Protein AF-A0A2H4VS06-F1 (afdb_monomer)

Radius of gyration: 14.37 Å; Cα contacts (8 Å, |Δi|>4): 218; chains: 1; bounding box: 37×29×36 Å

pLDDT: mean 80.69, std 14.28, range [38.16, 95.88]

Mean predicted aligned error: 6.53 Å

Secondary structure (DSSP, 8-state):
-BEEEEEE-STT--EEEE---B-HHHHHHHHHHHT--TTS-EEEEEEETTEEEEEEE-TTSS-EE-HHHHHHHHHHHHHHHHHHHHTTS-TT-TT-EEE-SSEEEEEEE-HHHHHHHHHHHHHHHH-GGGEE-

Foldseek 3Di:
DKKKWKQDDDPPDRDTDTDDDADDDVSVVVVVVVPDPLDAKMWMWIQDPQAIKIKIANPSYPKFFDPVLQVVLVVVLVVQLVVCVVVPVDPDPPDAKDTDRGMMMGTRDDPVCRVVNRVVNSVSRGPCVRIDD

Organism: NCBI:txid59277

Sequence (133 aa):
MFQPKILEGCNTLNSFQTVSKVDGFDEWFDFRNSVKDKTVPVVFILELDDGIAIHYLMDHMSYSLSDSAHMTIKKYFMDICKHYDDIGFLKGTNNGYYCYSTWGVIDRVHPDDADKIGLFIYDIVMDIRNWWR

Solvent-accessible surface area (backbone atoms only — not comparable to full-atom values): 7396 Å² total; per-residue (Å²): 111,28,43,41,33,39,44,50,69,64,102,89,40,94,49,79,40,78,53,75,69,38,62,58,70,68,48,42,52,54,49,62,61,71,74,55,58,62,88,57,50,42,29,38,41,35,45,45,100,87,36,26,33,36,36,39,43,26,73,74,38,89,42,28,39,30,74,68,50,33,50,48,53,41,51,51,53,52,53,51,53,53,55,39,42,75,70,64,82,37,88,80,60,94,72,49,63,48,70,48,48,33,37,34,38,39,49,62,41,57,77,94,47,42,68,60,54,47,48,55,52,39,59,55,66,66,36,70,89,32,54,37,121

Structure (mmCIF, N/CA/C/O backbone):
data_AF-A0A2H4VS06-F1
#
_entry.id   AF-A0A2H4VS06-F1
#
loop_
_atom_site.group_PDB
_atom_site.id
_atom_site.type_symbol
_atom_site.label_atom_id
_atom_site.label_alt_id
_atom_site.label_comp_id
_atom_site.label_asym_id
_atom_site.label_entity_id
_atom_site.label_seq_id
_atom_site.pdbx_PDB_ins_code
_atom_site.Cartn_x
_atom_site.Cartn_y
_atom_site.Cartn_z
_atom_site.occupancy
_atom_site.B_iso_or_equiv
_atom_site.auth_seq_id
_atom_site.auth_comp_id
_atom_site.auth_asym_id
_atom_site.auth_atom_id
_atom_site.pdbx_PDB_model_num
ATOM 1 N N . MET A 1 1 ? -2.922 8.375 -18.385 1.00 66.75 1 MET A N 1
ATOM 2 C CA . MET A 1 1 ? -4.082 7.541 -17.996 1.00 66.75 1 MET A CA 1
ATOM 3 C C . MET A 1 1 ? -3.627 6.204 -17.399 1.00 66.75 1 MET A C 1
ATOM 5 O O . MET A 1 1 ? -3.012 5.422 -18.113 1.00 66.75 1 MET A O 1
ATOM 9 N N . PHE A 1 2 ? -3.945 5.930 -16.128 1.00 76.75 2 PHE A N 1
ATOM 10 C CA . PHE A 1 2 ? -3.517 4.732 -15.377 1.00 76.75 2 PHE A CA 1
ATOM 11 C C . PHE A 1 2 ? -4.687 3.804 -15.026 1.00 76.75 2 PHE A C 1
ATOM 13 O O . PHE A 1 2 ? -5.841 4.225 -15.080 1.00 76.75 2 PHE A O 1
ATOM 20 N N . GLN A 1 3 ? -4.409 2.548 -14.658 1.00 81.25 3 GLN A N 1
ATOM 21 C CA . GLN A 1 3 ? -5.431 1.563 -14.278 1.00 81.25 3 GLN A CA 1
ATOM 22 C C . GLN A 1 3 ? -5.233 1.077 -12.830 1.00 81.25 3 GLN A C 1
ATOM 24 O O . GLN A 1 3 ? -4.266 0.363 -12.564 1.00 81.25 3 GLN A O 1
ATOM 29 N N . PRO A 1 4 ? -6.120 1.443 -11.884 1.00 80.00 4 PRO A N 1
ATOM 30 C CA . PRO A 1 4 ? -6.033 0.958 -10.510 1.00 80.00 4 PRO A CA 1
ATOM 31 C C . PRO A 1 4 ? -6.541 -0.484 -10.354 1.00 80.00 4 PRO A C 1
ATOM 33 O O . PRO A 1 4 ? -7.589 -0.860 -10.892 1.00 80.00 4 PRO A O 1
ATOM 36 N N . LYS A 1 5 ? -5.860 -1.256 -9.506 1.00 83.75 5 LYS A N 1
ATOM 37 C CA . LYS A 1 5 ? -6.416 -2.427 -8.819 1.00 83.75 5 LYS A CA 1
ATOM 38 C C . LYS A 1 5 ? -6.655 -2.072 -7.352 1.00 83.75 5 LYS A C 1
ATOM 40 O O . LYS A 1 5 ? -5.780 -1.487 -6.715 1.00 83.75 5 LYS A O 1
ATOM 45 N N . ILE A 1 6 ? -7.821 -2.427 -6.824 1.00 80.19 6 ILE A N 1
ATOM 46 C CA . ILE A 1 6 ? -8.194 -2.220 -5.422 1.00 80.19 6 ILE A CA 1
ATOM 47 C C . ILE A 1 6 ? -8.206 -3.559 -4.691 1.00 80.19 6 ILE A C 1
ATOM 49 O O . ILE A 1 6 ? -8.724 -4.560 -5.192 1.00 80.19 6 ILE A O 1
ATOM 53 N N . LEU A 1 7 ? -7.649 -3.532 -3.486 1.00 81.88 7 LEU A N 1
ATOM 54 C CA . LEU A 1 7 ? -7.755 -4.555 -2.463 1.00 81.88 7 LEU A CA 1
ATOM 55 C C . LEU A 1 7 ? -8.525 -3.958 -1.271 1.00 81.88 7 LEU A C 1
ATOM 57 O O . LEU A 1 7 ? -8.004 -3.099 -0.554 1.00 81.88 7 LEU A O 1
ATOM 61 N N . GLU A 1 8 ? -9.768 -4.402 -1.079 1.00 72.38 8 GLU A N 1
ATOM 62 C CA . GLU A 1 8 ? -10.678 -3.975 -0.005 1.00 72.38 8 GLU A CA 1
ATOM 63 C C . GLU A 1 8 ? -11.548 -5.151 0.486 1.00 72.38 8 GLU A C 1
ATOM 65 O O . GLU A 1 8 ? -11.865 -6.043 -0.302 1.00 72.38 8 GLU A O 1
ATOM 70 N N . GLY A 1 9 ? -11.983 -5.131 1.756 1.00 59.41 9 GLY A N 1
ATOM 71 C CA . GLY A 1 9 ? -13.102 -5.968 2.223 1.00 59.41 9 GLY A CA 1
ATOM 72 C C . GLY A 1 9 ? -12.944 -6.737 3.547 1.00 59.41 9 GLY A C 1
ATOM 73 O O . GLY A 1 9 ? -11.856 -7.100 3.983 1.00 59.41 9 GLY A O 1
ATOM 74 N N . CYS A 1 10 ? -14.092 -7.013 4.189 1.00 44.25 10 CYS A N 1
ATOM 75 C CA . CYS A 1 10 ? -14.239 -7.899 5.354 1.00 44.25 10 CYS A CA 1
ATOM 76 C C . CYS A 1 10 ? -13.534 -9.249 5.146 1.00 44.25 10 CYS A C 1
ATOM 78 O O . CYS A 1 10 ? -13.580 -9.774 4.039 1.00 44.25 10 CYS A O 1
ATOM 80 N N . ASN A 1 11 ? -13.015 -9.834 6.239 1.00 41.59 11 ASN A N 1
ATOM 81 C CA . ASN A 1 11 ? -12.290 -11.119 6.398 1.00 41.59 11 ASN A CA 1
ATOM 82 C C . ASN A 1 11 ? -12.678 -12.327 5.501 1.00 41.59 11 ASN A C 1
ATOM 84 O O . ASN A 1 11 ? -11.997 -13.348 5.538 1.00 41.59 11 ASN A O 1
ATOM 88 N N . THR A 1 12 ? -13.766 -12.270 4.736 1.00 38.16 12 THR A N 1
ATOM 89 C CA . THR A 1 12 ? -14.232 -13.287 3.788 1.00 38.16 12 THR A CA 1
ATOM 90 C C . THR A 1 12 ? -13.978 -12.977 2.306 1.00 38.16 12 THR A C 1
ATOM 92 O O . THR A 1 12 ? -14.195 -13.873 1.493 1.00 38.16 12 THR A O 1
ATOM 95 N N . LEU A 1 13 ? -13.510 -11.786 1.912 1.00 44.69 13 LEU A N 1
ATOM 96 C CA . LEU A 1 13 ? -13.301 -11.436 0.497 1.00 44.69 13 LEU A CA 1
ATOM 97 C C . LEU A 1 13 ? -12.036 -10.590 0.282 1.00 44.69 13 LEU A C 1
ATOM 99 O O . LEU A 1 13 ? -12.104 -9.379 0.134 1.00 44.69 13 LEU A O 1
ATOM 103 N N . ASN A 1 14 ? -10.887 -11.257 0.154 1.00 53.00 14 ASN A N 1
ATOM 104 C CA . ASN A 1 14 ? -9.666 -10.688 -0.436 1.00 53.00 14 ASN A CA 1
ATOM 105 C C . ASN A 1 14 ? -9.812 -10.603 -1.968 1.00 53.00 14 ASN A C 1
ATOM 107 O O . ASN A 1 14 ? -9.056 -11.233 -2.711 1.00 53.00 14 ASN A O 1
ATOM 111 N N . SER A 1 15 ? -10.852 -9.933 -2.470 1.00 57.03 15 SER A N 1
ATOM 112 C CA . SER A 1 15 ? -11.083 -9.855 -3.912 1.00 57.03 15 SER A CA 1
ATOM 113 C C . SER A 1 15 ? -10.294 -8.696 -4.508 1.00 57.03 15 SER A C 1
ATOM 115 O O . SER A 1 15 ? -10.611 -7.540 -4.248 1.00 57.03 15 SER A O 1
ATOM 117 N N . PHE A 1 16 ? -9.308 -9.008 -5.350 1.00 66.25 16 PHE A N 1
ATOM 118 C CA . PHE A 1 16 ? -8.745 -8.033 -6.279 1.00 66.25 16 PHE A CA 1
ATOM 119 C C . PHE A 1 16 ? -9.835 -7.547 -7.226 1.00 66.25 16 PHE A C 1
ATOM 121 O O . PHE A 1 16 ? -10.414 -8.338 -7.974 1.00 66.25 16 PHE A O 1
ATOM 128 N N . GLN A 1 17 ? -10.078 -6.243 -7.231 1.00 72.88 17 GLN A N 1
ATOM 129 C CA . GLN A 1 17 ? -10.968 -5.610 -8.191 1.00 72.88 17 GLN A CA 1
ATOM 130 C C . GLN A 1 17 ? -10.161 -4.709 -9.112 1.00 72.88 17 GLN A C 1
ATOM 132 O O . GLN A 1 17 ? -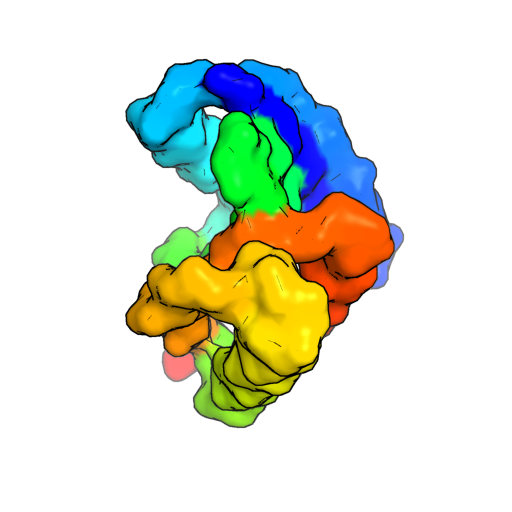9.379 -3.877 -8.665 1.00 72.88 17 GLN A O 1
ATOM 137 N N . THR A 1 18 ? -10.342 -4.879 -10.418 1.00 73.25 18 THR A N 1
ATOM 138 C CA . THR A 1 18 ? -9.800 -3.945 -11.408 1.00 73.25 18 THR A CA 1
ATOM 139 C C . THR A 1 18 ? -10.867 -2.910 -11.723 1.00 73.25 18 THR A C 1
ATOM 141 O O . THR A 1 18 ? -12.003 -3.280 -12.021 1.00 73.25 18 THR A O 1
ATOM 144 N N . VAL A 1 19 ? -10.514 -1.629 -11.682 1.00 76.50 19 VAL A N 1
ATOM 145 C CA . VAL A 1 19 ? -11.446 -0.535 -11.990 1.00 76.50 19 VAL A CA 1
ATOM 146 C C . VAL A 1 19 ? -11.114 0.147 -13.317 1.00 76.50 19 VAL A C 1
ATOM 148 O O . VAL A 1 19 ? -10.106 -0.149 -13.965 1.00 76.50 19 VAL A O 1
ATOM 151 N N . SER A 1 20 ? -12.004 1.049 -13.737 1.00 77.06 20 SER A N 1
ATOM 152 C CA . SER A 1 20 ? -11.808 1.859 -14.940 1.00 77.06 20 SER A CA 1
ATOM 153 C C . SER A 1 20 ? -10.546 2.710 -14.838 1.00 77.06 20 SER A C 1
ATOM 155 O O . SER A 1 20 ? -10.128 3.105 -13.749 1.00 77.06 20 SER A O 1
ATOM 157 N N . LYS A 1 21 ? -9.952 2.994 -15.999 1.00 83.00 21 LYS A N 1
ATOM 158 C CA . LYS A 1 21 ? -8.784 3.862 -16.086 1.00 83.00 21 LYS A CA 1
ATOM 159 C C . LYS A 1 21 ? -9.113 5.285 -15.633 1.00 83.00 21 LYS A C 1
ATOM 161 O O . LYS A 1 21 ? -10.198 5.782 -15.923 1.00 83.00 21 LYS A O 1
ATOM 166 N N . VAL A 1 22 ? -8.153 5.918 -14.973 1.00 81.81 22 VAL A N 1
ATOM 167 C CA . VAL A 1 22 ? -8.240 7.277 -14.427 1.00 81.81 22 VAL A CA 1
ATOM 168 C C . VAL A 1 22 ? -7.197 8.151 -15.127 1.00 81.81 22 VAL A C 1
ATOM 170 O O . VAL A 1 22 ? -6.067 7.696 -15.353 1.00 81.81 22 VAL A O 1
ATOM 173 N N . ASP A 1 23 ? -7.550 9.375 -15.521 1.00 82.56 23 ASP A N 1
ATOM 174 C CA . ASP A 1 23 ? -6.658 10.265 -16.262 1.00 82.56 23 ASP A CA 1
ATOM 175 C C . ASP A 1 23 ? -6.229 11.492 -15.447 1.00 82.56 23 ASP A C 1
ATOM 177 O O . ASP A 1 23 ? -6.979 12.428 -15.197 1.00 82.56 23 ASP A O 1
ATOM 181 N N . GLY A 1 24 ? -4.959 11.501 -15.043 1.00 79.38 24 GLY A N 1
ATOM 182 C CA . GLY A 1 24 ? -4.374 12.610 -14.295 1.00 79.38 24 GLY A CA 1
ATOM 183 C C . GLY A 1 24 ? -4.574 12.538 -12.777 1.00 79.38 24 GLY A C 1
ATOM 184 O O . GLY A 1 24 ? -5.153 11.605 -12.222 1.00 79.38 24 GLY A O 1
ATOM 185 N N . PHE A 1 25 ? -3.996 13.527 -12.091 1.00 77.12 25 PHE A N 1
ATOM 186 C CA . PHE A 1 25 ? -3.857 13.542 -10.631 1.00 77.12 25 PHE A CA 1
ATOM 187 C C . PHE A 1 25 ? -5.129 13.985 -9.896 1.00 77.12 25 PHE A C 1
ATOM 189 O O . PHE A 1 25 ? -5.431 13.462 -8.826 1.00 77.12 25 PHE A O 1
ATOM 196 N N . ASP A 1 26 ? -5.895 14.910 -10.473 1.00 80.94 26 ASP A N 1
ATOM 197 C CA . ASP A 1 26 ? -7.159 15.358 -9.879 1.00 80.94 26 ASP A CA 1
ATOM 198 C C . ASP A 1 26 ? -8.207 14.236 -9.930 1.00 80.94 26 ASP A C 1
ATOM 200 O O . ASP A 1 26 ? -8.797 13.890 -8.907 1.00 80.94 26 ASP A O 1
ATOM 204 N N . GLU A 1 27 ? -8.344 13.566 -11.080 1.00 80.62 27 GLU A N 1
ATOM 205 C CA . GLU A 1 27 ? -9.225 12.400 -11.210 1.00 80.62 27 GLU A CA 1
ATOM 206 C C . GLU A 1 27 ? -8.784 11.243 -10.301 1.00 80.62 27 GLU A C 1
ATOM 208 O O . GLU A 1 27 ? -9.625 10.525 -9.758 1.00 80.62 27 GLU A O 1
ATOM 213 N N . TRP A 1 28 ? -7.472 11.077 -10.075 1.00 82.00 28 TRP A N 1
ATOM 214 C CA . TRP A 1 28 ? -6.956 10.135 -9.079 1.00 82.00 28 TRP A CA 1
ATOM 215 C C . TRP A 1 28 ? -7.475 10.448 -7.678 1.00 82.00 28 TRP A C 1
ATOM 217 O O . TRP A 1 28 ? -7.915 9.533 -6.982 1.00 82.00 28 TRP A O 1
ATOM 227 N N . PHE A 1 29 ? -7.446 11.708 -7.243 1.00 81.56 29 PHE A N 1
ATOM 228 C CA . PHE A 1 29 ? -7.963 12.071 -5.925 1.00 81.56 29 PHE A CA 1
ATOM 229 C C . PHE A 1 29 ? -9.464 11.847 -5.802 1.00 81.56 29 PHE A C 1
ATOM 231 O O . PHE A 1 29 ? -9.914 11.341 -4.770 1.00 81.56 29 PHE A O 1
ATOM 238 N N . ASP A 1 30 ? -10.228 12.188 -6.835 1.00 80.50 30 ASP A N 1
ATOM 239 C CA . ASP A 1 30 ? -11.672 11.967 -6.855 1.00 80.50 30 ASP A CA 1
ATOM 240 C C . ASP A 1 30 ? -11.994 10.474 -6.784 1.00 80.50 30 ASP A C 1
ATOM 242 O O . ASP A 1 30 ? -12.769 10.038 -5.925 1.00 80.50 30 ASP A O 1
ATOM 246 N N . PHE A 1 31 ? -11.313 9.668 -7.601 1.00 82.25 31 PHE A N 1
ATOM 247 C CA . PHE A 1 31 ? -11.405 8.215 -7.556 1.00 82.25 31 PHE A CA 1
ATOM 248 C C . PHE A 1 31 ? -11.056 7.681 -6.163 1.00 82.25 31 PHE A C 1
ATOM 250 O O . PHE A 1 31 ? -11.883 7.018 -5.532 1.00 82.25 31 PHE A O 1
ATOM 257 N N . ARG A 1 32 ? -9.874 8.041 -5.645 1.00 79.31 32 ARG A N 1
ATOM 258 C CA . ARG A 1 32 ? -9.365 7.658 -4.321 1.00 79.31 32 ARG A CA 1
ATOM 259 C C . ARG A 1 32 ? -10.367 7.977 -3.217 1.00 79.31 32 ARG A C 1
ATOM 261 O O . ARG A 1 32 ? -10.447 7.226 -2.254 1.00 79.31 32 ARG A O 1
ATOM 268 N N . ASN A 1 33 ? -11.099 9.082 -3.310 1.00 77.00 33 ASN A N 1
ATOM 269 C CA . ASN A 1 33 ? -12.102 9.454 -2.315 1.00 77.00 33 ASN A CA 1
ATOM 270 C C . ASN A 1 33 ? -13.433 8.711 -2.495 1.00 77.00 33 ASN A C 1
ATOM 272 O O . ASN A 1 33 ? -14.107 8.448 -1.500 1.00 77.00 33 ASN A O 1
ATOM 276 N N . SER A 1 34 ? -13.805 8.358 -3.728 1.00 75.81 34 SER A N 1
ATOM 277 C CA . SER A 1 34 ? -15.069 7.676 -4.042 1.00 75.81 34 SER A CA 1
ATOM 278 C C . SER A 1 34 ? -15.096 6.190 -3.671 1.00 75.81 34 SER A C 1
ATOM 280 O O . SER A 1 34 ? -16.155 5.670 -3.331 1.00 75.81 34 SER A O 1
ATOM 282 N N . VAL A 1 35 ? -13.942 5.521 -3.696 1.00 71.06 35 VAL A N 1
ATOM 283 C CA . VAL A 1 35 ? -13.815 4.072 -3.450 1.00 71.06 35 VAL A CA 1
ATOM 284 C C . VAL A 1 35 ? -13.560 3.707 -1.986 1.00 71.06 35 VAL A C 1
ATOM 286 O O . VAL A 1 35 ? -13.399 2.543 -1.655 1.00 71.06 35 VAL A O 1
ATOM 289 N N . LYS A 1 36 ? -13.511 4.688 -1.080 1.00 70.25 36 LYS A N 1
ATOM 290 C CA . LYS A 1 36 ? -13.292 4.436 0.349 1.00 70.25 36 LYS A CA 1
ATOM 291 C C . LYS A 1 36 ? -14.598 4.055 1.040 1.00 70.25 36 LYS A C 1
ATOM 293 O O . LYS A 1 36 ? -15.421 4.930 1.325 1.00 70.25 36 LYS A O 1
ATOM 298 N N . ASP A 1 37 ? -14.739 2.796 1.446 1.00 72.12 37 ASP A N 1
ATOM 299 C CA . ASP A 1 37 ? -15.561 2.501 2.621 1.00 72.12 37 ASP A CA 1
ATOM 300 C C . ASP A 1 3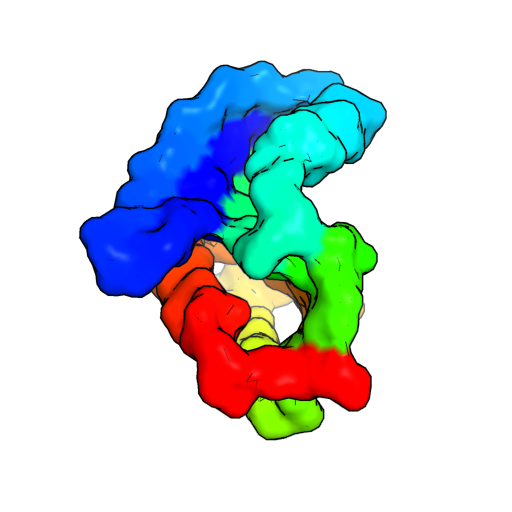7 ? -14.866 3.113 3.847 1.00 72.12 37 ASP A C 1
ATOM 302 O O . ASP A 1 37 ? -13.714 2.816 4.161 1.00 72.12 37 ASP A O 1
ATOM 306 N N . LYS A 1 38 ? -15.570 4.001 4.557 1.00 73.19 38 LYS A N 1
ATOM 307 C CA . LYS A 1 38 ? -14.998 4.727 5.698 1.00 73.19 38 LYS A CA 1
ATOM 308 C C . LYS A 1 38 ? -14.679 3.832 6.904 1.00 73.19 38 LYS A C 1
ATOM 310 O O . LYS A 1 38 ? -14.103 4.314 7.879 1.00 73.19 38 LYS A O 1
ATOM 315 N N . THR A 1 39 ? -15.082 2.566 6.869 1.00 78.81 39 THR A N 1
ATOM 316 C CA . THR A 1 39 ? -14.963 1.613 7.976 1.00 78.81 39 THR A CA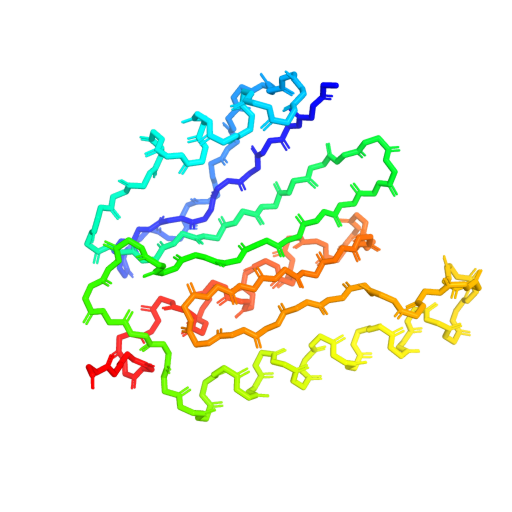 1
ATOM 317 C C . THR A 1 39 ? -13.804 0.634 7.834 1.00 78.81 39 THR A C 1
ATOM 319 O O . THR A 1 39 ? -13.448 -0.004 8.825 1.00 78.81 39 THR A O 1
ATOM 322 N N . VAL A 1 40 ? -13.188 0.541 6.653 1.00 84.50 40 VAL A N 1
ATOM 323 C CA . VAL A 1 40 ? -12.057 -0.357 6.396 1.00 84.50 40 VAL A CA 1
ATOM 324 C C . VAL A 1 40 ? -10.916 0.367 5.680 1.00 84.50 40 VAL A C 1
ATOM 326 O O . VAL A 1 40 ? -11.145 1.357 4.982 1.00 84.50 40 VAL A O 1
ATOM 329 N N . PRO A 1 41 ? -9.673 -0.101 5.849 1.00 88.88 41 PRO A N 1
ATOM 330 C CA . PRO A 1 41 ? -8.560 0.359 5.040 1.00 88.88 41 PRO A CA 1
ATOM 331 C C . PRO A 1 41 ? -8.739 0.014 3.562 1.00 88.88 41 PRO A C 1
ATOM 333 O O . PRO A 1 41 ? -9.491 -0.893 3.210 1.00 88.88 41 PRO A O 1
ATOM 336 N N . VAL A 1 42 ? -7.970 0.686 2.708 1.00 88.12 42 VAL A N 1
ATOM 337 C CA . VAL A 1 42 ? -7.921 0.381 1.273 1.00 88.12 42 VAL A CA 1
ATOM 338 C C . VAL A 1 42 ? -6.473 0.283 0.813 1.00 88.12 42 VAL A C 1
ATOM 340 O O . VAL A 1 42 ? -5.655 1.134 1.176 1.00 88.12 42 VAL A O 1
ATOM 343 N N . VAL A 1 43 ? -6.161 -0.725 -0.003 1.00 91.00 43 VAL A N 1
ATOM 344 C CA . VAL A 1 43 ? -4.865 -0.856 -0.681 1.00 91.00 43 VAL A CA 1
ATOM 345 C C . VAL A 1 43 ? -5.056 -0.757 -2.195 1.00 91.00 43 VAL A C 1
ATOM 347 O O . VAL A 1 43 ? -5.954 -1.376 -2.760 1.00 91.00 43 VAL A O 1
ATOM 350 N N . PHE A 1 44 ? -4.208 0.030 -2.854 1.00 89.75 44 PHE A N 1
ATOM 351 C CA . PHE A 1 44 ? -4.231 0.259 -4.298 1.00 89.75 44 PHE A CA 1
ATOM 352 C C . PHE A 1 44 ? -2.946 -0.230 -4.935 1.00 89.75 44 PHE A C 1
ATOM 354 O O . PHE A 1 44 ? -1.872 0.024 -4.400 1.00 89.75 44 PHE A O 1
ATOM 361 N N . ILE A 1 45 ? -3.057 -0.825 -6.115 1.00 90.50 45 ILE A N 1
ATOM 362 C CA . ILE A 1 45 ? -1.947 -1.028 -7.045 1.00 90.50 45 ILE A CA 1
ATOM 363 C C . ILE A 1 45 ? -2.251 -0.170 -8.273 1.00 90.50 45 ILE A C 1
ATOM 365 O O . ILE A 1 45 ? -3.283 -0.354 -8.915 1.00 90.50 45 ILE A O 1
ATOM 369 N N . LEU A 1 46 ? -1.395 0.802 -8.565 1.00 87.38 46 LEU A N 1
ATOM 370 C CA . LEU A 1 46 ? -1.586 1.809 -9.604 1.00 87.38 46 LEU A CA 1
ATOM 371 C C . LEU A 1 46 ? -0.549 1.620 -10.699 1.00 87.38 46 LEU A C 1
ATOM 373 O O . LEU A 1 46 ? 0.640 1.779 -10.448 1.00 87.38 46 LEU A O 1
ATOM 377 N N . GLU A 1 47 ? -0.993 1.321 -11.914 1.00 85.62 47 GLU A N 1
ATOM 378 C CA . GLU A 1 47 ? -0.110 1.204 -13.078 1.00 85.62 47 GLU A CA 1
ATOM 379 C C . GLU A 1 47 ? 0.037 2.561 -13.783 1.00 85.62 47 GLU A C 1
ATOM 381 O O . GLU A 1 47 ? -0.809 2.927 -14.600 1.00 85.62 47 GLU A O 1
ATOM 386 N N . LEU A 1 48 ? 1.085 3.317 -13.446 1.00 77.38 48 LEU A N 1
ATOM 387 C CA . LEU A 1 48 ? 1.425 4.622 -14.023 1.00 77.38 48 LEU A CA 1
ATOM 388 C C . LEU A 1 48 ? 2.354 4.474 -15.240 1.00 77.38 48 LEU A C 1
ATOM 390 O O . LEU A 1 48 ? 2.976 3.433 -15.455 1.00 77.38 48 LEU A O 1
ATOM 394 N N . ASP A 1 49 ? 2.494 5.551 -16.017 1.00 74.06 49 ASP A N 1
ATOM 395 C CA . ASP A 1 49 ? 3.350 5.570 -17.212 1.00 74.06 49 ASP A CA 1
ATOM 396 C C . ASP A 1 49 ? 4.841 5.332 -16.884 1.00 74.06 49 ASP A C 1
ATOM 398 O O . ASP A 1 49 ? 5.591 4.837 -17.726 1.00 74.06 49 ASP A O 1
ATOM 402 N N . ASP A 1 50 ? 5.282 5.671 -15.667 1.00 71.56 50 ASP A N 1
ATOM 403 C CA . ASP A 1 50 ? 6.667 5.544 -15.199 1.00 71.56 50 ASP A CA 1
ATOM 404 C C . A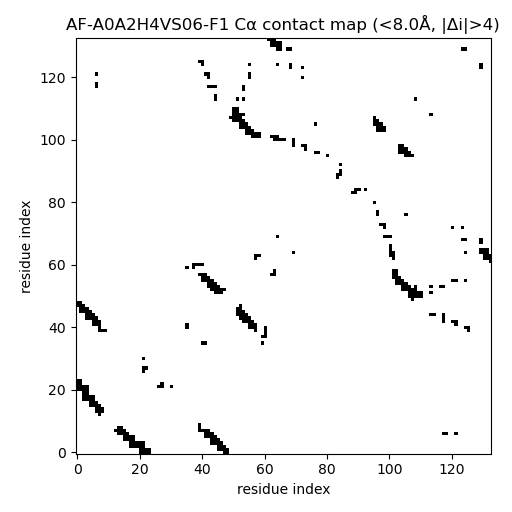SP A 1 50 ? 6.890 4.410 -14.178 1.00 71.56 50 ASP A C 1
ATOM 406 O O . ASP A 1 50 ? 7.991 4.278 -13.633 1.00 71.56 50 ASP A O 1
ATOM 410 N N . GLY A 1 51 ? 5.882 3.561 -13.944 1.00 79.19 51 GLY A N 1
ATOM 411 C CA . GLY A 1 51 ? 5.993 2.372 -13.097 1.00 79.19 51 GLY A CA 1
ATOM 412 C C . GLY A 1 51 ? 4.716 2.034 -12.333 1.00 79.19 51 GLY A C 1
ATOM 413 O O . GLY A 1 51 ? 3.662 2.621 -12.547 1.00 79.19 51 GLY A O 1
ATOM 414 N N . ILE A 1 52 ? 4.810 1.072 -11.414 1.00 85.81 52 ILE A N 1
ATOM 415 C CA . ILE A 1 52 ? 3.688 0.703 -10.548 1.00 85.81 52 ILE A CA 1
ATOM 416 C C . ILE A 1 52 ? 3.876 1.311 -9.163 1.00 85.81 52 ILE A C 1
ATOM 418 O O . ILE A 1 52 ? 4.939 1.162 -8.566 1.00 85.81 52 ILE A O 1
ATOM 422 N N . ALA A 1 53 ? 2.847 1.962 -8.633 1.00 88.31 53 ALA A N 1
ATOM 423 C CA . ALA A 1 53 ? 2.811 2.438 -7.255 1.00 88.31 53 ALA A CA 1
ATOM 424 C C . ALA A 1 53 ? 1.833 1.603 -6.429 1.00 88.31 53 ALA A C 1
ATOM 426 O O . ALA A 1 53 ? 0.766 1.226 -6.912 1.00 88.31 53 ALA A O 1
ATOM 427 N N . ILE A 1 54 ? 2.171 1.316 -5.176 1.00 91.00 54 ILE A N 1
ATOM 428 C CA . ILE A 1 54 ? 1.288 0.595 -4.259 1.00 91.00 54 ILE A CA 1
ATOM 429 C C . ILE A 1 54 ? 1.023 1.462 -3.043 1.00 91.00 54 ILE A C 1
ATOM 431 O O . ILE A 1 54 ? 1.956 1.822 -2.330 1.00 91.00 54 ILE A O 1
ATOM 435 N N . HIS A 1 55 ? -0.247 1.771 -2.791 1.00 91.81 55 HIS A N 1
A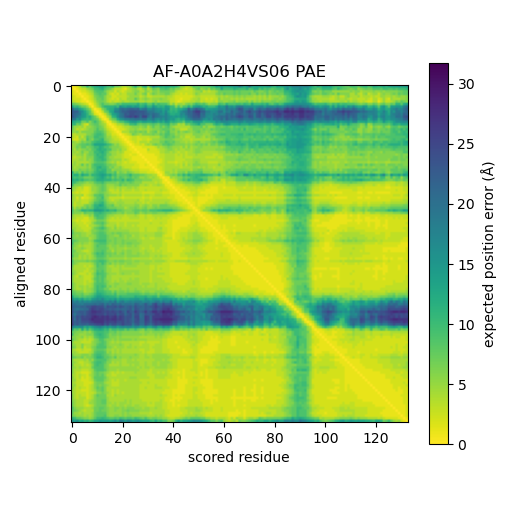TOM 436 C CA . HIS A 1 55 ? -0.681 2.621 -1.686 1.00 91.81 55 HIS A CA 1
ATOM 437 C C . HIS A 1 55 ? -1.476 1.823 -0.661 1.00 91.81 55 HIS A C 1
ATOM 439 O O . HIS A 1 55 ? -2.293 0.998 -1.046 1.00 91.81 55 HIS A O 1
ATOM 445 N N . TYR A 1 56 ? -1.347 2.150 0.623 1.00 92.25 56 TYR A N 1
ATOM 446 C CA . TYR A 1 56 ? -2.369 1.827 1.623 1.00 92.25 56 TYR A CA 1
ATOM 447 C C . TYR A 1 56 ? -2.905 3.101 2.260 1.00 92.25 56 TYR A C 1
ATOM 449 O O . TYR A 1 56 ? -2.150 4.049 2.481 1.00 92.25 56 TYR A O 1
ATOM 457 N N . LEU A 1 57 ? -4.201 3.119 2.568 1.00 91.50 57 LEU A N 1
ATOM 458 C CA . LEU A 1 57 ? -4.904 4.258 3.146 1.00 91.50 57 LEU A CA 1
ATOM 459 C C . LEU A 1 57 ? -5.821 3.832 4.293 1.00 91.50 57 LEU A C 1
ATOM 461 O O . LEU A 1 57 ? -6.675 2.963 4.137 1.00 91.50 57 LEU A O 1
ATOM 465 N N . MET A 1 58 ? -5.677 4.530 5.412 1.00 91.50 58 MET A N 1
ATOM 466 C CA . MET A 1 58 ? -6.521 4.474 6.608 1.00 91.50 58 MET A CA 1
ATOM 467 C C . MET A 1 58 ? -6.867 5.882 7.118 1.00 91.50 58 MET A C 1
ATOM 469 O O . MET A 1 58 ? -7.519 6.023 8.145 1.00 91.50 58 MET A O 1
ATOM 473 N N . ASP A 1 59 ? -6.437 6.940 6.419 1.00 89.19 59 ASP A N 1
ATOM 474 C CA . ASP A 1 59 ? -6.597 8.344 6.829 1.00 89.19 59 ASP A CA 1
ATOM 475 C C . ASP A 1 59 ? -8.057 8.798 6.978 1.00 89.19 59 ASP A C 1
ATOM 477 O O . ASP A 1 59 ? -8.345 9.773 7.670 1.00 89.19 59 ASP A O 1
ATOM 481 N N . HIS A 1 60 ? -8.986 8.075 6.358 1.00 85.94 60 HIS A N 1
ATOM 482 C CA . HIS A 1 60 ? -10.427 8.277 6.482 1.00 85.94 60 HIS A CA 1
ATOM 483 C C . HIS A 1 60 ? -11.059 7.591 7.700 1.00 85.94 60 HIS A C 1
ATOM 485 O O . HIS A 1 60 ? -12.245 7.804 7.959 1.00 85.94 60 HIS A O 1
ATOM 491 N N . MET A 1 61 ? -10.305 6.764 8.426 1.00 88.31 61 MET A N 1
ATOM 492 C CA . MET A 1 61 ? -10.770 6.009 9.588 1.00 88.31 61 MET A CA 1
ATOM 493 C C . MET A 1 61 ? -10.418 6.724 10.898 1.00 88.31 61 MET A C 1
ATOM 495 O O . MET A 1 61 ? -9.499 7.533 10.970 1.00 88.31 61 MET A O 1
ATOM 499 N N . SER A 1 62 ? -11.101 6.359 11.987 1.00 90.50 62 SER A N 1
ATOM 500 C CA . SER A 1 62 ? -10.732 6.777 13.351 1.00 90.50 62 SER A CA 1
ATOM 501 C C . SER A 1 62 ? -9.612 5.926 13.970 1.00 90.50 62 SER A C 1
ATOM 503 O O . SER A 1 62 ? -9.475 5.896 15.191 1.00 90.50 62 SER A O 1
ATOM 505 N N . TYR A 1 63 ? -8.912 5.143 13.153 1.00 91.81 63 TYR A N 1
ATOM 506 C CA . TYR A 1 63 ? -7.876 4.209 13.569 1.00 91.81 63 TYR A CA 1
ATOM 507 C C . TYR A 1 63 ? -6.631 4.433 12.720 1.00 91.81 63 TYR A C 1
ATOM 509 O O . TYR A 1 63 ? -6.711 4.856 11.568 1.00 91.81 63 TYR A O 1
ATOM 517 N N . SER A 1 64 ? -5.485 4.097 13.286 1.00 94.81 64 SER A N 1
ATOM 518 C CA . SER A 1 64 ? -4.203 4.041 12.597 1.00 94.81 64 SER A CA 1
ATOM 519 C C . SER A 1 64 ? -3.555 2.683 12.840 1.00 94.81 64 SER A C 1
ATOM 521 O O . SER A 1 64 ? -3.979 1.935 13.719 1.00 94.81 64 SER A O 1
ATOM 523 N N . LEU A 1 65 ? -2.547 2.330 12.057 1.00 95.31 65 LEU A N 1
ATOM 524 C CA . LEU A 1 65 ? -1.711 1.178 12.353 1.00 95.31 65 LEU A CA 1
ATOM 525 C C . LEU A 1 65 ? -0.952 1.400 13.660 1.00 95.31 65 LEU A C 1
ATOM 527 O O . LEU A 1 65 ? -0.435 2.489 13.915 1.00 95.31 65 LEU A O 1
ATOM 531 N N . SER A 1 66 ? -0.824 0.337 14.445 1.00 95.88 66 SER A N 1
ATOM 532 C CA . SER A 1 66 ? 0.091 0.281 15.575 1.00 95.88 66 SER A CA 1
ATOM 533 C C . SER A 1 66 ? 1.529 0.554 15.128 1.00 95.88 66 SER A C 1
ATOM 535 O O . SER A 1 66 ? 1.910 0.273 13.984 1.00 95.88 66 SER A O 1
ATOM 537 N N . ASP A 1 67 ? 2.350 1.039 16.063 1.00 94.00 67 ASP A N 1
ATOM 538 C CA . ASP A 1 67 ? 3.772 1.314 15.832 1.00 94.00 67 ASP A CA 1
ATOM 539 C C . ASP A 1 67 ? 4.494 0.116 15.198 1.00 94.00 67 ASP A C 1
ATOM 541 O O . ASP A 1 67 ? 5.237 0.252 14.228 1.00 94.00 67 ASP A O 1
ATOM 545 N N . SER A 1 68 ? 4.233 -1.097 15.693 1.00 94.94 68 SER A N 1
ATOM 546 C CA . SER A 1 68 ? 4.852 -2.316 15.166 1.00 94.94 68 SER A CA 1
ATOM 547 C C . SER A 1 68 ? 4.413 -2.640 13.736 1.00 94.94 68 SER A C 1
ATOM 549 O O . SER A 1 68 ? 5.248 -3.045 12.922 1.00 94.94 68 SER A O 1
ATOM 551 N N . ALA A 1 69 ? 3.134 -2.456 13.407 1.00 94.69 69 ALA A N 1
ATOM 552 C CA . ALA A 1 69 ? 2.600 -2.770 12.089 1.00 94.69 69 ALA A CA 1
ATOM 553 C C . ALA A 1 69 ? 3.140 -1.813 11.022 1.00 94.69 69 ALA A C 1
ATOM 555 O O . ALA A 1 69 ? 3.696 -2.267 10.018 1.00 94.69 69 ALA A O 1
ATOM 556 N N . HIS A 1 70 ? 3.081 -0.497 11.254 1.00 92.38 70 HIS A N 1
ATOM 557 C CA . HIS A 1 70 ? 3.613 0.446 10.266 1.00 92.38 70 HIS A CA 1
ATOM 558 C C . HIS A 1 70 ? 5.149 0.364 10.174 1.00 92.38 70 HIS A C 1
ATOM 560 O O . HIS A 1 70 ? 5.702 0.480 9.082 1.00 92.38 70 HIS A O 1
ATOM 566 N N . MET A 1 71 ? 5.867 0.078 11.270 1.00 93.81 71 MET A N 1
ATOM 567 C CA . MET A 1 71 ? 7.317 -0.166 11.211 1.00 93.81 71 MET A CA 1
ATOM 568 C C . MET A 1 71 ? 7.676 -1.428 10.419 1.00 93.81 71 MET A C 1
ATOM 570 O O . MET A 1 71 ? 8.715 -1.457 9.755 1.00 93.81 71 MET A O 1
ATOM 574 N N . THR A 1 72 ? 6.821 -2.452 10.448 1.00 95.25 72 THR A N 1
ATOM 575 C CA . THR A 1 72 ? 6.989 -3.665 9.635 1.00 95.25 72 THR A CA 1
ATOM 576 C C . THR A 1 72 ? 6.859 -3.346 8.148 1.00 95.25 72 THR A C 1
ATOM 578 O O . THR A 1 72 ? 7.750 -3.703 7.378 1.00 95.25 72 THR A O 1
ATOM 581 N N . ILE A 1 73 ? 5.817 -2.604 7.753 1.00 94.88 73 ILE A N 1
ATOM 582 C CA . ILE A 1 73 ? 5.638 -2.149 6.362 1.00 94.88 73 ILE A CA 1
ATOM 583 C C . ILE A 1 73 ? 6.822 -1.279 5.926 1.00 94.88 73 ILE A C 1
ATOM 585 O O . ILE A 1 73 ? 7.406 -1.514 4.871 1.00 94.88 73 ILE A O 1
ATOM 589 N N . LYS A 1 74 ? 7.244 -0.327 6.767 1.00 92.75 74 LYS A N 1
ATOM 590 C CA . LYS A 1 74 ? 8.405 0.531 6.498 1.00 92.75 74 LYS A CA 1
ATOM 591 C C . LYS A 1 74 ? 9.665 -0.284 6.212 1.00 92.75 74 LYS A C 1
ATOM 593 O O . LYS A 1 74 ? 10.364 -0.008 5.242 1.00 92.75 74 LYS A O 1
ATOM 598 N N . LYS A 1 75 ? 9.965 -1.278 7.053 1.00 93.19 75 LYS A N 1
ATOM 599 C CA . LYS A 1 75 ? 11.136 -2.140 6.865 1.00 93.19 75 LYS A CA 1
ATOM 600 C C . LYS A 1 75 ? 11.031 -2.951 5.574 1.00 93.19 75 LYS A C 1
ATOM 602 O O . LYS A 1 75 ? 12.006 -3.032 4.838 1.00 93.19 75 LYS A O 1
ATOM 607 N N . TYR A 1 76 ? 9.849 -3.486 5.281 1.00 92.31 76 TYR A N 1
ATOM 608 C CA . TYR A 1 76 ? 9.602 -4.218 4.044 1.00 92.31 76 TYR A CA 1
ATOM 609 C C . TYR A 1 76 ? 9.851 -3.349 2.801 1.00 92.31 76 TYR A C 1
ATOM 611 O O . TYR A 1 76 ? 10.556 -3.776 1.891 1.00 92.31 76 TYR A O 1
ATOM 619 N N . PHE A 1 77 ? 9.377 -2.098 2.794 1.00 91.19 77 PHE A N 1
ATOM 620 C CA . PHE A 1 77 ? 9.644 -1.155 1.701 1.00 91.19 77 PHE A CA 1
ATOM 621 C C . PHE A 1 77 ? 11.133 -0.842 1.548 1.00 91.19 77 PHE A C 1
ATOM 623 O O . PHE A 1 77 ? 11.647 -0.850 0.433 1.00 91.19 77 PHE A O 1
ATOM 630 N N . MET A 1 78 ? 11.849 -0.631 2.657 1.00 87.62 78 MET A N 1
ATOM 631 C CA . MET A 1 78 ? 13.303 -0.428 2.629 1.00 87.62 78 MET A CA 1
ATOM 632 C C . MET A 1 78 ? 14.045 -1.607 1.997 1.00 87.62 78 MET A C 1
ATOM 634 O O . MET A 1 78 ? 14.953 -1.394 1.193 1.00 87.62 78 MET A O 1
ATOM 638 N N . ASP A 1 79 ? 13.668 -2.832 2.362 1.00 87.69 79 ASP A N 1
ATOM 639 C CA . ASP A 1 79 ? 14.298 -4.045 1.844 1.00 87.69 79 ASP A CA 1
ATOM 640 C C . ASP A 1 79 ? 14.036 -4.204 0.335 1.00 87.69 79 ASP A C 1
ATOM 642 O O . ASP A 1 79 ? 14.957 -4.544 -0.410 1.00 87.69 79 ASP A O 1
ATOM 646 N N . ILE A 1 80 ? 12.824 -3.875 -0.134 1.00 86.75 80 ILE A N 1
ATOM 647 C CA . ILE A 1 80 ? 12.470 -3.859 -1.563 1.00 86.75 80 ILE A CA 1
ATOM 648 C C . ILE A 1 80 ? 13.305 -2.828 -2.328 1.00 86.75 80 ILE A C 1
ATOM 650 O O . ILE A 1 80 ? 13.933 -3.174 -3.330 1.00 86.75 80 ILE A O 1
ATOM 654 N N . CYS A 1 81 ? 13.348 -1.575 -1.860 1.00 80.31 81 CYS A N 1
ATOM 655 C CA . CYS A 1 81 ? 14.127 -0.525 -2.519 1.00 80.31 81 CYS A CA 1
ATOM 656 C C . CYS A 1 81 ? 15.602 -0.919 -2.623 1.00 80.31 81 CYS A C 1
ATOM 658 O O . CYS A 1 81 ? 16.186 -0.825 -3.697 1.00 80.31 81 CYS A O 1
ATOM 660 N N . LYS A 1 82 ? 16.178 -1.461 -1.543 1.00 79.50 82 LYS A N 1
ATOM 661 C CA . LYS A 1 82 ? 17.560 -1.946 -1.546 1.00 79.50 82 LYS A CA 1
ATOM 662 C C . LYS A 1 82 ? 17.780 -3.068 -2.565 1.00 79.50 82 LYS A C 1
ATOM 664 O O . LYS A 1 82 ? 18.766 -3.043 -3.292 1.00 79.50 82 LYS A O 1
ATOM 669 N N . HIS A 1 83 ? 16.867 -4.037 -2.632 1.00 77.25 83 HIS A N 1
ATOM 670 C CA . HIS A 1 83 ? 16.969 -5.148 -3.576 1.00 77.25 83 HIS A CA 1
ATOM 671 C C . HIS A 1 83 ? 16.968 -4.672 -5.036 1.00 77.25 83 HIS A C 1
ATOM 673 O O . HIS A 1 83 ? 17.780 -5.131 -5.836 1.00 77.25 83 HIS A O 1
ATOM 679 N N . TYR A 1 84 ? 16.095 -3.728 -5.389 1.00 73.25 84 TYR A N 1
ATOM 680 C CA . TYR A 1 84 ? 16.012 -3.210 -6.755 1.00 73.25 84 TYR A CA 1
ATOM 681 C C . TYR A 1 84 ? 17.121 -2.197 -7.105 1.00 73.25 84 TYR A C 1
ATOM 683 O O . TYR A 1 84 ? 17.543 -2.147 -8.266 1.00 73.25 84 TYR A O 1
ATOM 691 N N . ASP A 1 85 ? 17.636 -1.437 -6.129 1.00 63.88 85 ASP A N 1
ATOM 692 C CA . ASP A 1 85 ? 18.838 -0.594 -6.269 1.00 63.88 85 ASP A CA 1
ATOM 693 C C . ASP A 1 85 ? 20.051 -1.445 -6.669 1.00 63.88 85 ASP A C 1
ATOM 695 O O . ASP A 1 85 ? 20.795 -1.083 -7.588 1.00 63.88 85 ASP A O 1
ATOM 699 N N . ASP A 1 86 ? 20.192 -2.626 -6.061 1.00 57.19 86 ASP A N 1
ATOM 700 C CA . ASP A 1 86 ? 21.276 -3.571 -6.342 1.00 57.19 86 ASP A CA 1
ATOM 701 C C . ASP A 1 86 ? 21.163 -4.226 -7.741 1.00 57.19 86 ASP A C 1
ATOM 703 O O . ASP A 1 86 ? 22.176 -4.633 -8.316 1.00 57.19 86 ASP A O 1
ATOM 707 N N . ILE A 1 87 ? 19.961 -4.294 -8.335 1.00 58.59 87 ILE A N 1
ATOM 708 C CA . ILE A 1 87 ? 19.692 -4.959 -9.634 1.00 58.59 87 ILE A CA 1
ATOM 709 C C . ILE A 1 87 ? 19.741 -3.972 -10.823 1.00 58.59 87 ILE A C 1
ATOM 711 O O . ILE A 1 87 ? 19.580 -4.349 -11.982 1.00 58.59 87 ILE A O 1
ATOM 715 N N . GLY A 1 88 ? 20.044 -2.692 -10.582 1.00 50.06 88 GLY A N 1
ATOM 716 C CA . GLY A 1 88 ? 20.242 -1.702 -11.648 1.00 50.06 88 GLY A CA 1
ATOM 717 C C . GLY A 1 88 ? 18.956 -1.184 -12.302 1.00 50.06 88 GLY A C 1
ATOM 718 O O . GLY A 1 88 ? 19.046 -0.374 -13.224 1.00 50.06 88 GLY A O 1
ATOM 719 N N . PHE A 1 89 ? 17.778 -1.570 -11.798 1.00 52.72 89 PHE A N 1
ATOM 720 C CA . PHE A 1 89 ? 16.496 -0.934 -12.139 1.00 52.72 89 PHE A CA 1
ATOM 721 C C . PHE A 1 89 ? 16.336 0.447 -11.486 1.00 52.72 89 PHE A C 1
ATOM 723 O O . PHE A 1 89 ? 15.524 1.255 -11.930 1.00 52.72 89 PHE A O 1
ATOM 730 N N . LEU A 1 90 ? 17.142 0.746 -10.466 1.00 49.00 90 LEU A N 1
ATOM 731 C CA . LEU A 1 90 ? 16.976 1.924 -9.623 1.00 49.00 90 LEU A CA 1
ATOM 732 C C . LEU A 1 90 ? 18.279 2.733 -9.433 1.00 49.00 90 LEU A C 1
ATOM 734 O O . LEU A 1 90 ? 18.584 3.227 -8.351 1.00 49.00 90 LEU A O 1
ATOM 738 N N . LYS A 1 91 ? 19.075 2.964 -10.488 1.00 39.44 91 LYS A N 1
ATOM 739 C CA . LYS A 1 91 ? 20.111 4.018 -10.407 1.00 39.44 91 LYS A CA 1
ATOM 740 C C . LYS A 1 91 ? 19.446 5.406 -10.360 1.00 39.44 91 LYS A C 1
ATOM 742 O O . LYS A 1 91 ? 19.255 6.025 -11.402 1.00 39.44 91 LYS A O 1
ATOM 747 N N . GLY A 1 92 ? 19.115 5.903 -9.160 1.00 43.66 92 GLY A N 1
ATOM 748 C CA . GLY A 1 92 ? 18.691 7.300 -8.926 1.00 43.66 92 GLY A CA 1
ATOM 749 C C . GLY A 1 92 ? 17.520 7.537 -7.954 1.00 43.66 92 GLY A C 1
ATOM 750 O O . GLY A 1 92 ? 16.885 8.585 -8.017 1.00 43.66 92 GLY A O 1
ATOM 751 N N . THR A 1 93 ? 17.203 6.595 -7.072 1.00 45.56 93 THR A N 1
ATOM 752 C CA . THR A 1 93 ? 15.921 6.442 -6.343 1.00 45.56 93 THR A CA 1
ATOM 753 C C . THR A 1 93 ? 15.955 6.868 -4.882 1.00 45.56 93 THR A C 1
ATOM 755 O O . THR A 1 93 ? 15.349 6.241 -4.018 1.00 45.56 93 THR A O 1
ATOM 758 N N . ASN A 1 94 ? 16.560 8.016 -4.590 1.00 43.97 94 ASN A N 1
ATOM 759 C CA . ASN A 1 94 ? 16.546 8.594 -3.240 1.00 43.97 94 ASN A CA 1
ATOM 760 C C . ASN A 1 94 ? 15.142 9.018 -2.714 1.00 43.97 94 ASN A C 1
ATOM 762 O O . ASN A 1 94 ? 15.092 9.791 -1.768 1.00 43.97 94 ASN A O 1
ATOM 766 N N . ASN A 1 95 ? 14.017 8.540 -3.279 1.00 55.31 95 ASN A N 1
ATOM 767 C CA . ASN A 1 95 ? 12.652 8.968 -2.915 1.00 55.31 95 ASN A CA 1
ATOM 768 C C . ASN A 1 95 ? 11.531 7.892 -2.934 1.00 55.31 95 ASN A C 1
ATOM 770 O O . ASN A 1 95 ? 10.376 8.251 -2.758 1.00 55.31 95 ASN A O 1
ATOM 774 N N . GLY A 1 96 ? 11.781 6.599 -3.149 1.00 67.75 96 GLY A N 1
ATOM 775 C CA . GLY A 1 96 ? 10.714 5.697 -3.631 1.00 67.75 96 GLY A CA 1
ATOM 776 C C . GLY A 1 96 ? 9.670 5.157 -2.639 1.00 67.75 96 GLY A C 1
ATOM 777 O O . GLY A 1 96 ? 8.923 4.266 -3.031 1.00 67.75 96 GLY A O 1
ATOM 778 N N . TYR A 1 97 ? 9.629 5.579 -1.370 1.00 86.50 97 TYR A N 1
ATOM 779 C CA . TYR A 1 97 ? 8.563 5.130 -0.467 1.00 86.50 97 TYR A CA 1
ATOM 780 C C . TYR A 1 97 ? 8.286 6.108 0.680 1.00 86.50 97 TYR A C 1
ATOM 782 O O . TYR A 1 97 ? 9.185 6.766 1.207 1.00 86.50 97 TYR A O 1
ATOM 790 N N . TYR A 1 98 ? 7.035 6.127 1.133 1.00 88.00 98 TYR A N 1
ATOM 791 C CA . TYR A 1 98 ? 6.597 6.789 2.358 1.00 88.00 98 TYR A CA 1
ATOM 792 C C . TYR A 1 98 ? 5.757 5.823 3.187 1.00 88.00 98 TYR A C 1
ATOM 794 O O . TYR A 1 98 ? 4.971 5.047 2.652 1.00 88.00 98 TYR A O 1
ATOM 802 N N . CYS A 1 99 ? 5.912 5.856 4.507 1.00 91.19 99 CYS A N 1
ATOM 803 C CA . CYS A 1 99 ? 5.178 4.965 5.397 1.00 91.19 99 CYS A CA 1
ATOM 804 C C . CYS A 1 99 ? 4.836 5.684 6.704 1.00 91.19 99 CYS A C 1
ATOM 806 O O . CYS A 1 99 ? 5.722 6.031 7.489 1.00 91.19 99 CYS A O 1
ATOM 808 N N . TYR A 1 100 ? 3.541 5.894 6.915 1.00 92.56 100 TYR A N 1
ATOM 809 C CA . TYR A 1 100 ? 2.930 6.496 8.094 1.00 92.56 100 TYR A CA 1
ATOM 810 C C . TYR A 1 100 ? 1.895 5.542 8.695 1.00 92.56 100 TYR A C 1
ATOM 812 O O . TYR A 1 100 ? 1.447 4.594 8.052 1.00 92.56 100 TYR A O 1
ATOM 820 N N . SER A 1 101 ? 1.465 5.795 9.927 1.00 93.88 101 SER A N 1
ATOM 821 C CA . SER A 1 101 ? 0.473 4.939 10.586 1.00 93.88 101 SER A CA 1
ATOM 822 C C . SER A 1 101 ? -0.892 4.940 9.883 1.00 93.88 101 SER A C 1
ATOM 824 O O . SER A 1 101 ? -1.640 3.981 10.012 1.00 93.88 101 SER A O 1
ATOM 826 N N . THR A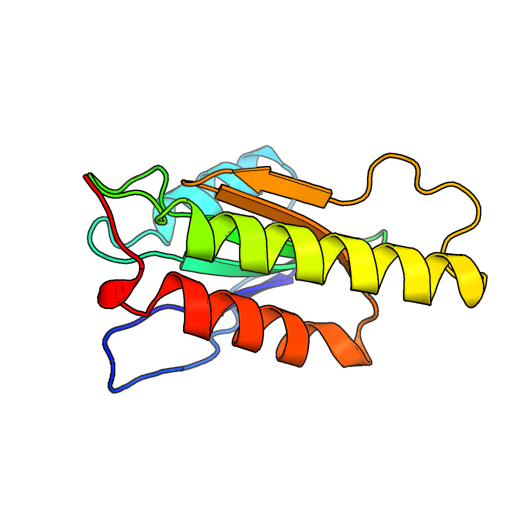 1 102 ? -1.226 5.972 9.104 1.00 93.81 102 THR A N 1
ATOM 827 C CA . THR A 1 102 ? -2.518 6.075 8.401 1.00 93.81 102 THR A CA 1
ATOM 828 C C . THR A 1 102 ? -2.422 5.996 6.884 1.00 93.81 102 THR A C 1
ATOM 830 O O . THR A 1 102 ? -3.449 5.906 6.217 1.00 93.81 102 THR A O 1
ATOM 833 N N . TRP A 1 103 ? -1.225 6.046 6.305 1.00 93.38 103 TRP A N 1
ATOM 834 C CA . TRP A 1 103 ? -1.051 5.914 4.863 1.00 93.38 103 TRP A CA 1
ATOM 835 C C . TRP A 1 103 ? 0.388 5.567 4.508 1.00 93.38 103 TRP A C 1
ATOM 837 O O . TRP A 1 103 ? 1.319 5.877 5.249 1.00 93.38 103 TRP A O 1
ATOM 847 N N . GLY A 1 104 ? 0.588 4.983 3.340 1.00 93.12 104 GLY A N 1
ATOM 848 C CA . GLY A 1 104 ? 1.919 4.823 2.780 1.00 93.12 104 GLY A CA 1
ATOM 849 C C . GLY A 1 104 ? 1.868 4.483 1.308 1.00 93.12 104 GLY A C 1
ATOM 850 O O . GLY A 1 104 ? 0.809 4.169 0.765 1.00 93.12 104 GLY A O 1
ATOM 851 N N . VAL A 1 105 ? 3.023 4.600 0.672 1.00 91.94 105 VAL A N 1
ATOM 852 C CA . VAL A 1 105 ? 3.233 4.325 -0.742 1.00 91.94 105 VAL A CA 1
ATOM 853 C C . VAL A 1 105 ? 4.615 3.724 -0.945 1.00 91.94 105 VAL A C 1
ATOM 855 O O . VAL A 1 105 ? 5.567 4.130 -0.278 1.00 91.94 105 VAL A O 1
ATOM 858 N N . ILE A 1 106 ? 4.715 2.779 -1.869 1.00 90.19 106 ILE A N 1
ATOM 859 C CA . ILE A 1 106 ? 5.966 2.398 -2.518 1.00 90.19 106 ILE A CA 1
ATOM 860 C C . ILE A 1 106 ? 5.795 2.592 -4.024 1.00 90.19 106 ILE A C 1
ATOM 862 O O . ILE A 1 106 ? 4.853 2.067 -4.615 1.00 90.19 106 ILE A O 1
ATOM 866 N N . ASP A 1 107 ? 6.683 3.373 -4.625 1.00 86.00 107 ASP A N 1
ATOM 867 C CA . ASP A 1 107 ? 6.650 3.714 -6.045 1.00 86.00 107 ASP A CA 1
ATOM 868 C C . ASP A 1 107 ? 7.604 2.825 -6.850 1.00 86.00 107 ASP A C 1
ATOM 870 O O . ASP A 1 107 ? 8.580 2.286 -6.322 1.00 86.00 107 ASP A O 1
ATOM 874 N N . ARG A 1 108 ? 7.352 2.728 -8.162 1.00 79.88 108 ARG A N 1
ATOM 875 C CA . ARG A 1 108 ? 8.204 2.030 -9.147 1.00 79.88 108 ARG A CA 1
ATOM 876 C C . ARG A 1 108 ? 8.453 0.557 -8.818 1.00 79.88 108 ARG A C 1
ATOM 878 O O . ARG A 1 108 ? 9.544 0.028 -9.025 1.00 79.88 108 ARG A O 1
ATOM 885 N N . VAL A 1 109 ? 7.416 -0.109 -8.330 1.00 84.31 109 VAL A N 1
ATOM 886 C CA . VAL A 1 109 ? 7.395 -1.550 -8.100 1.00 84.31 109 VAL A CA 1
ATOM 887 C C . VAL A 1 109 ? 7.489 -2.290 -9.434 1.0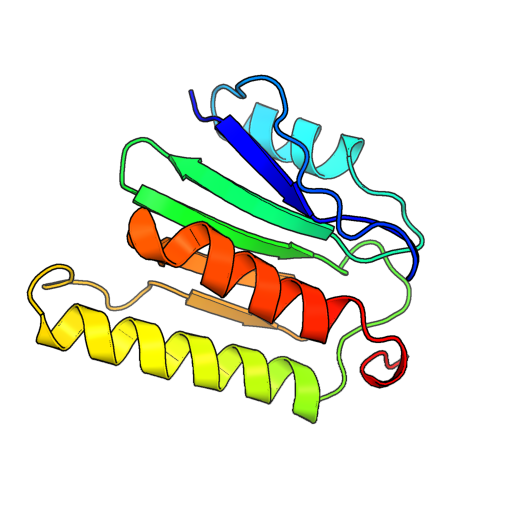0 84.31 109 VAL A C 1
ATOM 889 O O . VAL A 1 109 ? 6.873 -1.891 -10.427 1.00 84.31 109 VAL A O 1
ATOM 892 N N . HIS A 1 110 ? 8.260 -3.377 -9.463 1.00 82.38 110 HIS A N 1
ATOM 893 C CA . HIS A 1 110 ? 8.348 -4.229 -10.642 1.00 82.38 110 HIS A CA 1
ATOM 894 C C . HIS A 1 110 ? 6.988 -4.907 -10.912 1.00 82.38 110 HIS A C 1
ATOM 896 O O . HIS A 1 110 ? 6.393 -5.449 -9.975 1.00 82.38 110 HIS A O 1
ATOM 902 N N . PRO A 1 111 ? 6.494 -4.940 -12.165 1.00 83.69 111 PRO A N 1
ATOM 903 C CA . PRO A 1 111 ? 5.192 -5.523 -12.498 1.00 83.69 111 PRO A CA 1
ATOM 904 C C . PRO A 1 111 ? 4.954 -6.938 -11.968 1.00 83.69 111 PRO A C 1
ATOM 906 O O . PRO A 1 111 ? 3.892 -7.215 -11.417 1.00 83.69 111 PRO A O 1
ATOM 909 N N . ASP A 1 112 ? 5.965 -7.804 -12.048 1.00 84.00 112 ASP A N 1
ATOM 910 C CA . ASP A 1 112 ? 5.856 -9.205 -11.611 1.00 84.00 112 ASP A CA 1
ATOM 911 C C . ASP A 1 112 ? 5.724 -9.378 -10.085 1.00 84.00 112 ASP A C 1
ATOM 913 O O . ASP A 1 112 ? 5.294 -10.433 -9.606 1.00 84.00 112 ASP A O 1
ATOM 917 N N . ASP A 1 113 ? 6.087 -8.351 -9.313 1.00 85.62 113 ASP A N 1
ATOM 918 C CA . ASP A 1 113 ? 6.064 -8.375 -7.849 1.00 85.62 113 ASP A CA 1
ATOM 919 C C . ASP A 1 113 ? 4.896 -7.569 -7.265 1.00 85.62 113 ASP A C 1
ATOM 921 O O . ASP A 1 113 ? 4.556 -7.740 -6.091 1.00 85.62 113 ASP A O 1
ATOM 925 N N . ALA A 1 114 ? 4.246 -6.730 -8.077 1.00 86.69 114 ALA A N 1
ATOM 926 C CA . ALA A 1 114 ? 3.248 -5.768 -7.627 1.00 86.69 114 ALA A CA 1
ATOM 927 C C . ALA A 1 114 ? 2.080 -6.409 -6.868 1.00 86.69 114 ALA A C 1
ATOM 929 O O . ALA A 1 114 ? 1.747 -5.975 -5.766 1.00 86.69 114 ALA A O 1
ATOM 930 N N . ASP A 1 115 ? 1.502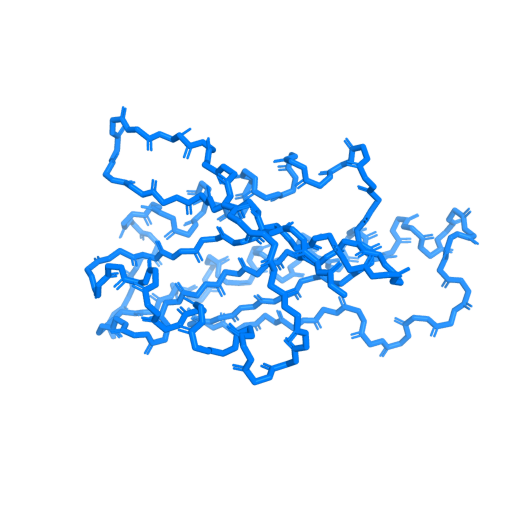 -7.486 -7.405 1.00 88.62 115 ASP A N 1
ATOM 931 C CA . ASP A 1 115 ? 0.363 -8.157 -6.770 1.00 88.62 115 ASP A CA 1
ATOM 932 C C . ASP A 1 115 ? 0.761 -8.812 -5.432 1.00 88.62 115 ASP A C 1
ATOM 934 O O . ASP A 1 115 ? -0.004 -8.772 -4.468 1.00 88.62 115 ASP A O 1
ATOM 938 N N . LYS A 1 116 ? 1.979 -9.365 -5.327 1.00 88.94 116 LYS A N 1
ATOM 939 C CA . LYS A 1 116 ? 2.479 -9.983 -4.084 1.00 88.94 116 LYS A CA 1
ATOM 940 C C . LYS A 1 116 ? 2.765 -8.940 -3.009 1.00 88.94 116 LYS A C 1
ATOM 942 O O . LYS A 1 116 ? 2.409 -9.147 -1.851 1.00 88.94 116 LYS A O 1
ATOM 947 N N . ILE A 1 117 ? 3.395 -7.831 -3.391 1.00 90.06 117 ILE A N 1
ATOM 948 C CA . ILE A 1 117 ? 3.681 -6.717 -2.481 1.00 90.06 117 ILE A CA 1
ATOM 949 C C . ILE A 1 117 ? 2.364 -6.092 -2.007 1.00 90.06 117 ILE A C 1
ATOM 951 O O . ILE A 1 117 ? 2.188 -5.881 -0.807 1.00 90.06 117 ILE A O 1
ATOM 955 N N .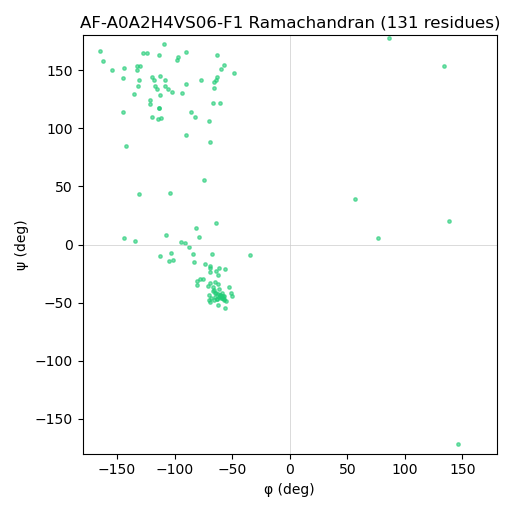 GLY A 1 118 ? 1.414 -5.865 -2.921 1.00 91.31 118 GLY A N 1
ATOM 956 C CA . GLY A 1 118 ? 0.081 -5.352 -2.604 1.00 91.31 118 GLY A CA 1
ATOM 957 C C . GLY A 1 118 ? -0.668 -6.238 -1.610 1.00 91.31 118 GLY A C 1
ATOM 958 O O . GLY A 1 118 ? -1.182 -5.728 -0.616 1.00 91.31 118 GLY A O 1
ATOM 959 N N . LEU A 1 119 ? -0.658 -7.559 -1.817 1.00 90.50 119 LEU A N 1
ATOM 960 C CA . LEU A 1 119 ? -1.256 -8.524 -0.887 1.00 90.50 119 LEU A CA 1
ATOM 961 C C . LEU A 1 119 ? -0.612 -8.503 0.494 1.00 90.50 119 LEU A C 1
ATOM 963 O O . LEU A 1 119 ? -1.323 -8.485 1.492 1.00 90.50 119 LEU A O 1
ATOM 967 N N . PHE A 1 120 ? 0.718 -8.472 0.568 1.00 91.94 120 PHE A N 1
ATOM 968 C CA . PHE A 1 120 ? 1.411 -8.439 1.853 1.00 91.94 120 PHE A CA 1
ATOM 969 C C . PHE A 1 120 ? 1.043 -7.190 2.669 1.00 91.94 120 PHE A C 1
ATOM 971 O O . PHE A 1 120 ? 0.782 -7.280 3.868 1.00 91.94 120 PHE A O 1
ATOM 978 N N . ILE A 1 121 ? 0.989 -6.022 2.018 1.00 93.50 121 ILE A N 1
ATOM 979 C CA . ILE A 1 121 ? 0.553 -4.775 2.661 1.00 93.50 121 ILE A CA 1
ATOM 980 C C . ILE A 1 121 ? -0.905 -4.898 3.103 1.00 93.50 121 ILE A C 1
ATOM 982 O O . ILE A 1 121 ? -1.225 -4.556 4.239 1.00 93.50 121 ILE A O 1
ATOM 986 N N . TYR A 1 122 ? -1.775 -5.401 2.227 1.00 91.69 122 TYR A N 1
ATOM 987 C CA . TYR A 1 122 ? -3.189 -5.602 2.519 1.00 91.69 122 TYR A CA 1
ATOM 988 C C . TYR A 1 122 ? -3.405 -6.502 3.741 1.00 91.69 122 TYR A C 1
ATOM 990 O O . TYR A 1 122 ? -4.139 -6.113 4.645 1.00 91.69 122 TYR A O 1
ATOM 998 N N . ASP A 1 123 ? -2.709 -7.635 3.837 1.00 90.75 123 ASP A N 1
ATOM 999 C CA . ASP A 1 123 ? -2.836 -8.565 4.965 1.00 90.75 123 ASP A CA 1
ATOM 1000 C C . ASP A 1 123 ? -2.449 -7.913 6.303 1.00 90.75 123 ASP A C 1
ATOM 1002 O O . ASP A 1 123 ? -3.098 -8.146 7.323 1.00 90.75 123 ASP A O 1
ATOM 1006 N N . ILE A 1 124 ? -1.420 -7.056 6.317 1.00 92.69 124 ILE A N 1
ATOM 1007 C CA . ILE A 1 124 ? -1.037 -6.303 7.523 1.00 92.69 124 ILE A CA 1
ATOM 1008 C C . ILE A 1 124 ? -2.088 -5.248 7.855 1.00 92.69 124 ILE A C 1
ATOM 1010 O O . ILE A 1 124 ? -2.478 -5.097 9.015 1.00 92.69 124 ILE A O 1
ATOM 1014 N N . VAL A 1 125 ? -2.505 -4.487 6.846 1.00 92.62 125 VAL A N 1
ATOM 1015 C CA . VAL A 1 125 ? -3.359 -3.316 7.013 1.00 92.62 125 VAL A CA 1
ATOM 1016 C C . VAL A 1 125 ? -4.781 -3.718 7.407 1.00 92.62 125 VAL A C 1
ATOM 1018 O O . VAL A 1 125 ? -5.390 -3.036 8.224 1.00 92.62 125 VAL A O 1
ATOM 1021 N N . MET A 1 126 ? -5.296 -4.833 6.894 1.00 89.62 126 MET A N 1
ATOM 1022 C CA . MET A 1 126 ? -6.652 -5.320 7.174 1.00 89.62 126 MET A CA 1
ATOM 1023 C C . MET A 1 126 ? -6.766 -6.122 8.472 1.00 89.62 126 MET A C 1
ATOM 1025 O O . MET A 1 126 ? -7.874 -6.328 8.971 1.00 89.62 126 MET A O 1
ATOM 1029 N N . ASP A 1 127 ? -5.649 -6.560 9.054 1.00 91.12 127 ASP A N 1
ATOM 1030 C CA . ASP A 1 127 ? -5.665 -7.236 10.346 1.00 91.12 127 ASP A CA 1
ATOM 1031 C C . ASP A 1 127 ? -6.021 -6.247 11.462 1.00 91.12 127 ASP A C 1
ATOM 1033 O O . ASP A 1 127 ? -5.201 -5.444 11.904 1.00 91.12 127 ASP A O 1
ATOM 1037 N N . ILE A 1 128 ? -7.250 -6.353 11.972 1.00 90.50 128 ILE A N 1
ATOM 1038 C CA . ILE A 1 128 ? -7.783 -5.487 13.033 1.00 90.50 128 ILE A CA 1
ATOM 1039 C C . ILE A 1 128 ? -6.931 -5.474 14.310 1.00 90.50 128 ILE A C 1
ATOM 1041 O O . ILE A 1 128 ? -7.022 -4.537 15.100 1.00 90.50 128 ILE A O 1
ATOM 1045 N N . ARG A 1 129 ? -6.094 -6.496 14.538 1.00 92.69 129 ARG A N 1
ATOM 1046 C CA . ARG A 1 129 ? -5.164 -6.542 15.680 1.00 92.69 129 ARG A CA 1
ATOM 1047 C C . ARG A 1 129 ? -4.040 -5.518 15.545 1.00 92.69 129 ARG A C 1
ATOM 1049 O O . ARG A 1 129 ? -3.424 -5.160 16.545 1.00 92.69 129 ARG A O 1
ATOM 1056 N N . ASN A 1 130 ? -3.791 -5.044 14.328 1.00 93.00 130 ASN A N 1
ATOM 1057 C CA . ASN A 1 130 ? -2.830 -3.997 14.027 1.00 93.00 130 ASN A CA 1
ATOM 1058 C C . ASN A 1 130 ? -3.438 -2.593 14.137 1.00 93.00 130 ASN A C 1
ATOM 1060 O O . ASN A 1 130 ? -2.711 -1.628 13.935 1.00 93.00 130 ASN A O 1
ATOM 1064 N N . TRP A 1 131 ? -4.733 -2.443 14.441 1.00 94.00 131 TRP A N 1
ATOM 1065 C CA . TRP A 1 131 ? -5.385 -1.133 14.514 1.00 94.00 131 TRP A CA 1
ATOM 1066 C C . TRP A 1 131 ? -5.299 -0.533 15.920 1.00 94.00 131 TRP A C 1
ATOM 1068 O O . TRP A 1 131 ? -5.523 -1.206 16.927 1.00 94.00 131 TRP A O 1
ATOM 1078 N N . TRP A 1 132 ? -5.025 0.765 15.982 1.00 90.75 132 TRP A N 1
ATOM 1079 C CA . TRP A 1 132 ? -4.864 1.553 17.198 1.00 90.75 132 TRP A CA 1
ATOM 1080 C C . TRP A 1 132 ? -5.657 2.864 17.112 1.00 90.75 132 TRP A C 1
ATOM 1082 O O . TRP A 1 132 ? -5.870 3.385 16.016 1.00 90.75 132 TRP A O 1
ATOM 1092 N N . ARG A 1 133 ? -6.118 3.382 18.257 1.00 83.06 133 ARG A N 1
ATOM 1093 C CA . ARG A 1 133 ? -6.810 4.680 18.367 1.00 83.06 133 ARG A CA 1
ATOM 1094 C C . ARG A 1 133 ? -5.887 5.762 18.896 1.00 83.06 133 ARG A C 1
ATOM 1096 O O . ARG A 1 133 ? -5.167 5.474 19.876 1.00 83.06 133 ARG A O 1
#

Nearest PDB structures (foldseek):
  3zo7-assembly1_E  TM=4.105E-01  e=9.111E+00  Rhodococcus opacus
  6cet-assembly1_N  TM=3.089E-01  e=5.923E+00  Homo sapiens
  2idl-assembly1_A  TM=3.377E-01  e=9.689E+00  Streptococcus pneumoniae TIGR4